Protein AF-A0A2X2BFF9-F1 (afdb_monomer_lite)

Sequence (138 aa):
MFGQFRKFYHIPTIANWNTDYTTLQFWMTLLIGGGVLAMVSGARRLGALSFIIGAIITFAARSGYVSFLSFNGPELSAEQSLFWGFQLAVLALGIVVVGFSALKAQTSKVTLATCAAAVVIAELSGRIAFYNLWHITM

Radius of gyration: 16.04 Å; chains: 1; bounding box: 32×36×50 Å

pLDDT: mean 81.95, std 15.49, range [38.19, 96.44]

InterPro domains:
  IPR007059 DMSO reductase anchor subunit (DmsC) [PTHR38095] (8-134)

Organism: Proteus mirabilis (NCBI:txid584)

Foldseek 3Di:
DLPVVQPDPPPVVDPLCNDVVVVLLVQLCCLQLVLLVCVLVPVLPSSLVSNLVSLVVCVVCVVVVLVVCCVVPVPLSVVLVVLLVQLNVLSVVLNVLSVVCSVDPDDDSVSSVVSSVSNVVSSVSVVCSSRVVVPPDD

Secondary structure (DSSP, 8-state):
---SGGGTT--TT-TTTSSHHHHHHHHHHHHHHHHHHHHHHT-HHHHHHHHHHHHHHHHHHHHHHHHHHHHH-HHHHHHTHHHHHHHHHHHHHH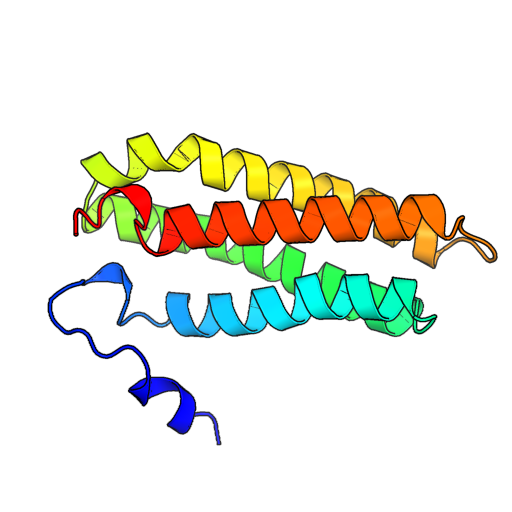HHHHHHHHHSS---HHHHHHHHHHHHHHHHHHHHHHHTTTS---

Structure (mmCIF, N/CA/C/O backbone):
data_AF-A0A2X2BFF9-F1
#
_entry.id   AF-A0A2X2BFF9-F1
#
loop_
_atom_site.group_PDB
_atom_site.id
_atom_site.type_symbol
_atom_site.label_atom_id
_atom_site.label_alt_id
_atom_site.label_comp_id
_atom_site.label_asym_id
_atom_site.label_entity_id
_atom_site.label_seq_id
_atom_site.pdbx_PDB_ins_code
_atom_site.Cartn_x
_atom_site.Cartn_y
_atom_site.Cartn_z
_atom_site.occupancy
_atom_site.B_iso_or_equiv
_atom_site.auth_seq_id
_atom_site.auth_comp_id
_atom_site.auth_asym_id
_atom_site.auth_atom_id
_atom_site.pdbx_PDB_model_num
ATOM 1 N N . MET A 1 1 ? 2.154 -24.087 -6.053 1.00 38.19 1 MET A N 1
ATOM 2 C CA . MET A 1 1 ? 1.070 -23.897 -7.044 1.00 38.19 1 MET A CA 1
ATOM 3 C C . MET A 1 1 ? 0.897 -22.400 -7.352 1.00 38.19 1 MET A C 1
ATOM 5 O O . MET A 1 1 ? -0.152 -21.838 -7.102 1.00 38.19 1 MET A O 1
ATOM 9 N N . PHE A 1 2 ? 1.938 -21.728 -7.867 1.00 42.34 2 PHE A N 1
ATOM 10 C CA . PHE A 1 2 ? 1.930 -20.275 -8.159 1.00 42.34 2 PHE A CA 1
ATOM 11 C C . PHE A 1 2 ? 2.033 -19.965 -9.668 1.00 42.34 2 PHE A C 1
ATOM 13 O O . PHE A 1 2 ? 2.198 -18.822 -10.073 1.00 42.34 2 PHE A O 1
ATOM 20 N N . GLY A 1 3 ? 1.949 -20.988 -10.526 1.00 39.91 3 GLY A N 1
ATOM 21 C CA . GLY A 1 3 ? 2.201 -20.860 -11.967 1.00 39.91 3 GLY A CA 1
ATOM 22 C C . GLY A 1 3 ? 1.015 -20.387 -12.816 1.00 39.91 3 GLY A C 1
ATOM 23 O O . GLY A 1 3 ? 1.223 -20.054 -13.977 1.00 39.91 3 GLY A O 1
ATOM 24 N N . GLN A 1 4 ? -0.214 -20.354 -12.285 1.00 40.19 4 GLN A N 1
ATOM 25 C CA . GLN A 1 4 ? -1.413 -20.083 -13.098 1.00 40.19 4 GLN A CA 1
ATOM 26 C C . GLN A 1 4 ? -1.804 -18.600 -13.208 1.00 40.19 4 GLN A C 1
ATOM 28 O O . GLN A 1 4 ? -2.421 -18.232 -14.203 1.00 40.19 4 GLN A O 1
ATOM 33 N N . PHE A 1 5 ? -1.372 -17.723 -12.294 1.00 43.59 5 PHE A N 1
ATOM 34 C CA . PHE A 1 5 ? -1.567 -16.270 -12.457 1.00 43.59 5 PHE A CA 1
ATOM 35 C C . PHE A 1 5 ? -0.691 -15.665 -13.567 1.00 43.59 5 PHE A C 1
ATOM 37 O O . PHE A 1 5 ? -0.965 -14.569 -14.045 1.00 43.59 5 PHE A O 1
ATOM 44 N N . ARG A 1 6 ? 0.324 -16.405 -14.036 1.00 45.94 6 ARG A N 1
ATOM 45 C CA . ARG A 1 6 ? 1.304 -15.954 -15.035 1.00 45.94 6 ARG A CA 1
ATOM 46 C C . ARG A 1 6 ? 0.712 -15.711 -16.435 1.00 45.94 6 ARG A C 1
ATOM 48 O O . ARG A 1 6 ? 1.395 -15.161 -17.283 1.00 45.94 6 ARG A O 1
ATOM 55 N N . LYS A 1 7 ? -0.528 -16.139 -16.706 1.00 47.06 7 LYS A N 1
ATOM 56 C CA . LYS A 1 7 ? -1.096 -16.167 -18.069 1.00 47.06 7 LYS A CA 1
ATOM 57 C C . LYS A 1 7 ? -2.081 -15.043 -18.410 1.00 47.06 7 LYS A C 1
ATOM 59 O O . LYS A 1 7 ? -2.418 -14.910 -19.578 1.00 47.06 7 LYS A O 1
ATOM 64 N N . PHE A 1 8 ? -2.540 -14.241 -17.446 1.00 47.09 8 PHE A N 1
ATOM 65 C CA . PHE A 1 8 ? -3.653 -13.307 -17.693 1.00 47.09 8 PHE A CA 1
ATOM 66 C C . PHE A 1 8 ? -3.258 -11.938 -18.280 1.00 47.09 8 PHE A C 1
ATOM 68 O O . PHE A 1 8 ? -4.126 -11.261 -18.817 1.00 47.09 8 PHE A O 1
ATOM 75 N N . TYR A 1 9 ? -1.975 -11.550 -18.266 1.00 47.25 9 TYR A N 1
ATOM 76 C CA . TYR A 1 9 ? -1.506 -10.264 -18.820 1.00 47.25 9 TYR A CA 1
ATOM 77 C C . TYR A 1 9 ? -0.285 -10.422 -19.742 1.00 47.25 9 TYR A C 1
ATOM 79 O O . TYR A 1 9 ? 0.701 -9.700 -19.640 1.00 47.25 9 TYR A O 1
ATOM 87 N N . HIS A 1 10 ? -0.350 -11.383 -20.666 1.00 47.56 10 HIS A N 1
ATOM 88 C CA . HIS A 1 10 ? 0.598 -11.505 -21.777 1.00 47.56 10 HIS A CA 1
ATOM 89 C C . HIS A 1 10 ? 0.134 -10.623 -22.948 1.00 47.56 10 HIS A C 1
ATOM 91 O O . HIS A 1 10 ? -0.309 -11.129 -23.976 1.00 47.56 10 HIS A O 1
ATOM 97 N N . ILE A 1 11 ? 0.223 -9.298 -22.803 1.00 53.09 11 ILE A N 1
ATOM 98 C CA . ILE A 1 11 ? 0.333 -8.439 -23.986 1.00 53.09 11 ILE A CA 1
ATOM 99 C C . ILE A 1 11 ? 1.841 -8.275 -24.233 1.00 53.09 11 ILE A C 1
ATOM 101 O O . ILE A 1 11 ? 2.476 -7.459 -23.566 1.00 53.09 11 ILE A O 1
ATOM 105 N N . PRO A 1 12 ? 2.457 -9.081 -25.122 1.00 48.59 12 PRO A N 1
ATOM 106 C CA . PRO A 1 12 ? 3.912 -9.118 -25.308 1.00 48.59 12 PRO A CA 1
ATOM 107 C C . PRO A 1 12 ? 4.516 -7.790 -25.785 1.00 48.59 12 PRO A C 1
ATOM 109 O O . PRO A 1 12 ? 5.733 -7.644 -25.779 1.00 48.59 12 PRO A O 1
ATOM 112 N N . THR A 1 13 ? 3.691 -6.821 -26.184 1.00 50.28 13 THR A N 1
ATOM 113 C CA . THR A 1 13 ? 4.131 -5.500 -26.6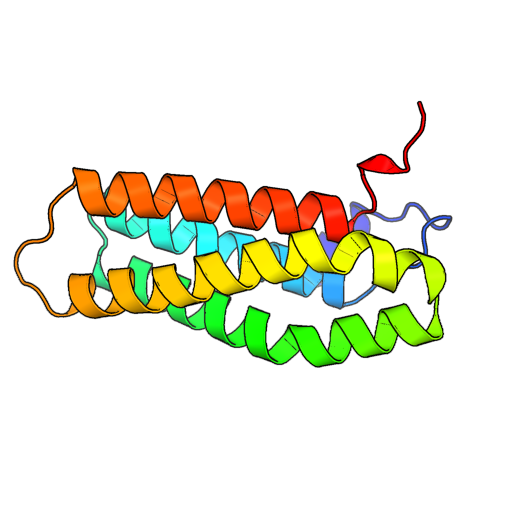37 1.00 50.28 13 THR A CA 1
ATOM 114 C C . THR A 1 13 ? 4.428 -4.512 -25.504 1.00 50.28 13 THR A C 1
ATOM 116 O O . THR A 1 13 ? 4.996 -3.463 -25.789 1.00 50.28 13 THR A O 1
ATOM 119 N N . ILE A 1 14 ? 4.109 -4.814 -24.234 1.00 57.28 14 ILE A N 1
ATOM 120 C CA . ILE A 1 14 ? 4.369 -3.899 -23.105 1.00 57.28 14 ILE A CA 1
ATOM 121 C C . ILE A 1 14 ? 5.355 -4.535 -22.117 1.00 57.28 14 ILE A C 1
ATOM 123 O O . ILE A 1 14 ? 4.980 -5.336 -21.259 1.00 57.28 14 ILE A O 1
ATOM 127 N N . ALA A 1 15 ? 6.629 -4.142 -22.215 1.00 58.62 15 ALA A N 1
ATOM 128 C CA . ALA A 1 15 ? 7.745 -4.709 -21.445 1.00 58.62 15 ALA A CA 1
ATOM 129 C C . ALA A 1 15 ? 7.533 -4.696 -19.916 1.00 58.62 15 ALA A C 1
ATOM 131 O O . ALA A 1 15 ? 7.981 -5.605 -19.221 1.00 58.62 15 ALA A O 1
ATOM 132 N N . ASN A 1 16 ? 6.791 -3.718 -19.390 1.00 58.72 16 ASN A N 1
ATOM 133 C CA . ASN A 1 16 ? 6.552 -3.581 -17.950 1.00 58.72 16 ASN A CA 1
ATOM 134 C C . ASN A 1 16 ? 5.577 -4.628 -17.384 1.00 58.72 16 ASN A C 1
ATOM 136 O O . ASN A 1 16 ? 5.600 -4.900 -16.185 1.00 58.72 16 ASN A O 1
ATOM 140 N N . TRP A 1 17 ? 4.713 -5.215 -18.219 1.00 63.16 17 TRP A N 1
ATOM 141 C CA . TRP A 1 17 ? 3.615 -6.064 -17.745 1.00 63.16 17 TRP A CA 1
ATOM 142 C C . TRP A 1 17 ? 4.052 -7.520 -17.532 1.00 63.16 17 TRP A C 1
ATOM 144 O O . TRP A 1 17 ? 3.498 -8.202 -16.667 1.00 63.16 17 TRP A O 1
ATOM 154 N N . ASN A 1 18 ? 5.088 -7.977 -18.242 1.00 66.88 18 ASN A N 1
ATOM 155 C CA . ASN A 1 18 ? 5.645 -9.327 -18.123 1.00 66.88 18 ASN A CA 1
ATOM 156 C C . ASN A 1 18 ? 6.876 -9.363 -17.200 1.00 66.88 18 ASN A C 1
ATOM 158 O O . ASN A 1 18 ? 7.985 -9.689 -17.622 1.00 66.88 18 ASN A O 1
ATOM 162 N N . THR A 1 19 ? 6.683 -8.986 -15.937 1.00 74.38 19 THR A N 1
ATOM 163 C CA . THR A 1 19 ? 7.745 -8.978 -14.923 1.00 74.38 19 THR A CA 1
ATOM 164 C C . THR A 1 19 ? 7.259 -9.596 -13.614 1.00 74.38 19 THR A C 1
ATOM 166 O O . THR A 1 19 ? 6.062 -9.598 -13.307 1.00 74.38 19 THR A O 1
ATOM 169 N N . ASP A 1 20 ? 8.191 -10.081 -12.791 1.00 80.06 20 ASP A N 1
ATOM 170 C CA . ASP A 1 20 ? 7.872 -10.561 -11.440 1.00 80.06 20 ASP A CA 1
ATOM 171 C C . ASP A 1 20 ? 7.272 -9.449 -10.558 1.00 80.06 20 ASP A C 1
ATOM 173 O O . ASP A 1 20 ? 6.490 -9.731 -9.643 1.00 80.06 20 ASP A O 1
ATOM 177 N N . TYR A 1 21 ? 7.545 -8.178 -10.884 1.00 82.00 21 TYR A N 1
ATOM 178 C CA . TYR A 1 21 ? 6.937 -7.021 -10.229 1.00 82.00 21 TYR A CA 1
ATOM 179 C C . TYR A 1 21 ? 5.418 -6.990 -10.389 1.00 82.00 21 TYR A C 1
ATOM 181 O O . TYR A 1 21 ? 4.736 -6.628 -9.434 1.00 82.00 21 TYR A O 1
ATOM 189 N N . THR A 1 22 ? 4.870 -7.425 -11.529 1.00 81.69 22 THR A N 1
ATOM 190 C CA . THR A 1 22 ? 3.416 -7.506 -11.742 1.00 81.69 22 THR A CA 1
ATOM 191 C C . THR A 1 22 ? 2.773 -8.453 -10.734 1.00 81.69 22 THR A C 1
ATOM 193 O O . THR A 1 22 ? 1.820 -8.096 -10.041 1.00 81.69 22 THR A O 1
ATOM 196 N N . THR A 1 23 ? 3.336 -9.657 -10.595 1.00 83.19 23 THR A N 1
ATOM 197 C CA . THR A 1 23 ? 2.832 -10.665 -9.652 1.00 83.19 23 THR A CA 1
ATOM 198 C C . THR A 1 23 ? 2.943 -10.165 -8.217 1.00 83.19 23 THR A C 1
ATOM 200 O O . THR A 1 23 ? 1.982 -10.258 -7.452 1.00 83.19 23 THR A O 1
ATOM 203 N N . LEU A 1 24 ? 4.096 -9.594 -7.858 1.00 87.88 24 LEU A N 1
ATOM 204 C CA . LEU A 1 24 ? 4.315 -9.012 -6.539 1.00 87.88 24 LEU A CA 1
ATOM 205 C C . LEU A 1 24 ? 3.269 -7.937 -6.233 1.00 87.88 24 LEU A C 1
ATOM 207 O O . LEU A 1 24 ? 2.659 -7.946 -5.168 1.00 87.88 24 LEU A O 1
ATOM 211 N N . GLN A 1 25 ? 3.014 -7.047 -7.186 1.00 86.38 25 GLN A N 1
ATOM 212 C CA . GLN A 1 25 ? 2.056 -5.964 -7.040 1.00 86.38 25 GLN A CA 1
ATOM 213 C C . GLN A 1 25 ? 0.619 -6.453 -6.826 1.00 86.38 25 GLN A C 1
ATOM 215 O O . GLN A 1 25 ? -0.064 -5.929 -5.945 1.00 86.38 25 GLN A O 1
ATOM 220 N N . PHE A 1 26 ? 0.170 -7.491 -7.536 1.00 88.81 26 PHE A N 1
ATOM 221 C CA . PHE A 1 26 ? -1.139 -8.099 -7.275 1.00 88.81 26 PHE A CA 1
ATOM 222 C C . PHE A 1 26 ? -1.271 -8.595 -5.832 1.00 88.81 26 PHE A C 1
ATOM 224 O O . PHE A 1 26 ? -2.247 -8.268 -5.150 1.00 88.81 26 PHE A O 1
ATOM 231 N N . TRP A 1 27 ? -0.272 -9.334 -5.343 1.00 92.12 27 TRP A N 1
ATOM 232 C CA . TRP A 1 27 ? -0.267 -9.815 -3.962 1.00 92.12 27 TRP A CA 1
ATOM 233 C C . TRP A 1 27 ? -0.238 -8.668 -2.957 1.00 92.12 27 TRP A C 1
ATOM 235 O O . TRP A 1 27 ? -0.959 -8.712 -1.962 1.00 92.12 27 TRP A O 1
ATOM 245 N N . MET A 1 28 ? 0.549 -7.624 -3.216 1.00 94.06 28 MET A N 1
ATOM 246 C CA . MET A 1 28 ? 0.626 -6.483 -2.308 1.00 94.06 28 MET A CA 1
ATOM 247 C C . MET A 1 28 ? -0.692 -5.715 -2.240 1.00 94.06 28 MET A C 1
ATOM 249 O O . MET A 1 28 ? -1.125 -5.398 -1.138 1.00 94.06 28 MET A O 1
ATOM 253 N N . THR A 1 29 ? -1.394 -5.509 -3.358 1.00 92.62 29 THR A N 1
ATOM 254 C CA . THR A 1 29 ? -2.732 -4.887 -3.336 1.00 92.62 29 THR A CA 1
ATOM 255 C C . THR A 1 29 ? -3.733 -5.724 -2.559 1.00 92.62 29 THR A C 1
ATOM 257 O O . THR A 1 29 ? -4.537 -5.172 -1.809 1.00 92.62 29 THR A O 1
ATOM 260 N N . LEU A 1 30 ? -3.675 -7.052 -2.689 1.00 93.81 30 LEU A N 1
ATOM 261 C CA . LEU A 1 30 ? -4.522 -7.944 -1.904 1.00 93.81 30 LEU A CA 1
ATOM 262 C C . LEU A 1 30 ? -4.242 -7.787 -0.401 1.00 93.81 30 LEU A C 1
ATOM 264 O O . LEU A 1 30 ? -5.175 -7.626 0.383 1.00 93.81 30 LEU A O 1
ATOM 268 N N . LEU A 1 31 ? -2.968 -7.798 0.001 1.00 95.69 31 LEU A N 1
ATOM 269 C CA . LEU A 1 31 ? -2.572 -7.684 1.406 1.00 95.69 31 LEU A CA 1
ATOM 270 C C . LEU A 1 31 ? -2.881 -6.305 1.997 1.00 95.69 31 LEU A C 1
ATOM 272 O O . LEU A 1 31 ? -3.378 -6.222 3.120 1.00 95.69 31 LEU A O 1
ATOM 276 N N . ILE A 1 32 ? -2.614 -5.241 1.239 1.00 96.31 32 ILE A N 1
ATOM 277 C CA . ILE A 1 32 ? -2.848 -3.848 1.622 1.00 96.31 32 ILE A CA 1
ATOM 278 C C . ILE A 1 32 ? -4.354 -3.574 1.648 1.00 96.31 32 ILE A C 1
ATOM 280 O O . ILE A 1 32 ? -4.918 -3.340 2.714 1.00 96.31 32 ILE A O 1
ATOM 284 N N . GLY A 1 33 ? -5.031 -3.651 0.500 1.00 93.38 33 GLY A N 1
ATOM 285 C CA . GLY A 1 33 ? -6.455 -3.335 0.383 1.00 93.38 33 GLY A CA 1
ATOM 286 C C . GLY A 1 33 ? -7.328 -4.286 1.200 1.00 93.38 33 GLY A C 1
ATOM 287 O O . GLY A 1 33 ? -8.156 -3.841 1.995 1.00 93.38 33 GLY A O 1
ATOM 288 N N . GLY A 1 34 ? -7.091 -5.594 1.079 1.00 93.44 34 GLY A N 1
ATOM 289 C CA . GLY A 1 34 ? -7.783 -6.605 1.878 1.00 93.44 34 GLY A CA 1
ATOM 290 C C . GLY A 1 34 ? -7.501 -6.459 3.372 1.00 93.44 34 GLY A C 1
ATOM 291 O O . GLY A 1 34 ? -8.418 -6.598 4.180 1.00 93.44 34 GLY A O 1
ATOM 292 N N . GLY A 1 35 ? -6.272 -6.092 3.746 1.00 94.38 35 GLY A N 1
ATOM 293 C CA . GLY A 1 35 ? -5.892 -5.816 5.129 1.00 94.38 35 GLY A CA 1
ATOM 294 C C . GLY A 1 35 ? -6.700 -4.673 5.738 1.00 94.38 35 GLY A C 1
ATOM 295 O O . GLY A 1 35 ? -7.310 -4.852 6.795 1.00 94.38 35 GLY A O 1
ATOM 296 N N . VAL A 1 36 ? -6.786 -3.520 5.062 1.00 93.50 36 VAL A N 1
ATOM 297 C CA . VAL A 1 36 ? -7.550 -2.384 5.605 1.00 93.50 36 VAL A CA 1
ATOM 298 C C . VAL A 1 36 ? -9.052 -2.674 5.643 1.00 93.50 36 VAL A C 1
ATOM 300 O O . VAL A 1 36 ? -9.706 -2.371 6.644 1.00 93.50 36 VAL A O 1
ATOM 303 N N . LEU A 1 37 ? -9.599 -3.333 4.617 1.00 93.62 37 LEU A N 1
ATOM 304 C CA . LEU A 1 37 ? -11.005 -3.751 4.598 1.00 93.62 37 LEU A CA 1
ATOM 305 C C . LEU A 1 37 ? -11.330 -4.743 5.725 1.00 93.62 37 LEU A C 1
ATOM 307 O O . LEU A 1 37 ? -12.363 -4.606 6.381 1.00 93.62 37 LEU A O 1
ATOM 311 N N . ALA A 1 38 ? -10.429 -5.686 6.011 1.00 93.81 38 ALA A N 1
ATOM 312 C CA . ALA A 1 38 ? -10.570 -6.619 7.125 1.00 93.81 38 ALA A CA 1
ATOM 313 C C . ALA A 1 38 ? -10.613 -5.901 8.486 1.00 93.81 38 ALA A C 1
ATOM 315 O O . ALA A 1 38 ? -11.336 -6.317 9.391 1.00 93.81 38 ALA A O 1
ATOM 316 N N . MET A 1 39 ? -9.893 -4.788 8.656 1.00 91.81 39 MET A N 1
ATOM 317 C CA . MET A 1 39 ? -10.000 -4.009 9.894 1.00 91.81 39 MET A CA 1
ATOM 318 C C . MET A 1 39 ? -11.334 -3.277 10.017 1.00 91.81 39 MET A C 1
ATOM 320 O O . MET A 1 39 ? -11.880 -3.203 11.120 1.00 91.81 39 MET A O 1
ATOM 324 N N . VAL A 1 40 ? -11.856 -2.741 8.907 1.00 91.06 40 VAL A N 1
ATOM 325 C CA . VAL A 1 40 ? -13.165 -2.069 8.872 1.00 91.06 40 VAL A CA 1
ATOM 326 C C . VAL A 1 40 ? -14.288 -3.059 9.190 1.00 91.06 40 VAL A C 1
ATOM 328 O O . VAL A 1 40 ? -15.202 -2.716 9.941 1.00 91.06 40 VAL A O 1
ATOM 331 N N . SER A 1 41 ? -14.193 -4.299 8.699 1.00 89.69 41 SER A N 1
ATOM 332 C CA . SER A 1 41 ? -15.163 -5.366 8.985 1.00 89.69 41 SER A CA 1
ATOM 333 C C . SER A 1 41 ? -15.046 -5.963 10.394 1.00 89.69 41 SER A C 1
ATOM 335 O O . SER A 1 41 ? -15.954 -6.659 10.839 1.00 89.69 41 SER A O 1
ATOM 337 N N . GLY A 1 42 ? -13.974 -5.653 11.132 1.00 85.88 42 GLY A N 1
ATOM 338 C CA . GLY A 1 42 ? -13.806 -6.011 12.545 1.00 85.88 42 GLY A CA 1
ATOM 339 C C . GLY A 1 42 ? -12.654 -6.975 12.839 1.00 85.88 42 GLY A C 1
ATOM 340 O O . GLY A 1 42 ? -12.255 -7.095 13.998 1.00 85.88 42 GLY A O 1
ATOM 341 N N . ALA A 1 43 ? -12.036 -7.585 11.825 1.00 89.69 43 ALA A N 1
ATOM 342 C CA . ALA A 1 43 ? -10.844 -8.427 11.959 1.00 89.69 43 ALA A CA 1
ATOM 343 C C . ALA A 1 43 ? -9.562 -7.582 12.134 1.00 89.69 43 ALA A C 1
ATOM 345 O O . ALA A 1 43 ? -8.601 -7.691 11.374 1.00 89.69 43 ALA A O 1
ATOM 346 N N . ARG A 1 44 ? -9.540 -6.721 13.161 1.00 86.12 44 ARG A N 1
ATOM 347 C CA . ARG A 1 44 ? -8.537 -5.654 13.341 1.00 86.12 44 ARG A CA 1
ATOM 348 C C . ARG A 1 44 ? -7.087 -6.143 13.342 1.00 86.12 44 ARG A C 1
ATOM 350 O O . ARG A 1 44 ? -6.272 -5.583 12.625 1.00 86.12 44 ARG A O 1
ATOM 357 N N . ARG A 1 45 ? -6.748 -7.174 14.126 1.00 88.62 45 ARG A N 1
ATOM 358 C CA . ARG A 1 45 ? -5.347 -7.627 14.271 1.00 88.62 45 ARG A CA 1
ATOM 359 C C . ARG A 1 45 ? -4.809 -8.294 13.005 1.00 88.62 45 ARG A C 1
ATOM 361 O O . ARG A 1 45 ? -3.707 -7.977 12.576 1.00 88.62 45 ARG A O 1
ATOM 368 N N . LEU A 1 46 ? -5.595 -9.185 12.400 1.00 92.31 46 LEU A N 1
ATOM 369 C CA . LEU A 1 46 ? -5.213 -9.862 11.156 1.00 92.31 46 LEU A CA 1
ATOM 370 C C . LEU A 1 46 ? -5.158 -8.877 9.984 1.00 92.31 46 LEU A C 1
ATOM 372 O O . LEU A 1 46 ? -4.204 -8.907 9.212 1.00 92.31 46 LEU A O 1
ATOM 376 N N . GLY A 1 47 ? -6.131 -7.963 9.898 1.00 93.62 47 GLY A N 1
ATOM 377 C CA . GLY A 1 47 ? -6.137 -6.898 8.898 1.00 93.62 47 GLY A CA 1
ATOM 378 C C . GLY A 1 47 ? -4.932 -5.967 9.027 1.00 93.62 47 GLY A C 1
ATOM 379 O O . GLY A 1 47 ? -4.268 -5.690 8.032 1.00 93.62 47 GLY A O 1
ATOM 380 N N . ALA A 1 48 ? -4.585 -5.563 10.255 1.00 94.06 48 ALA A N 1
ATOM 381 C CA . ALA A 1 48 ? -3.409 -4.738 10.521 1.00 94.06 48 ALA A CA 1
ATOM 382 C C . ALA A 1 48 ? -2.104 -5.444 10.133 1.00 94.06 48 ALA A C 1
ATOM 384 O O . ALA A 1 48 ? -1.271 -4.846 9.460 1.00 94.06 48 ALA A O 1
ATOM 385 N N . LEU A 1 49 ? -1.937 -6.720 10.504 1.00 95.88 49 LEU A N 1
ATOM 386 C CA . LEU A 1 49 ? -0.766 -7.511 10.113 1.00 95.88 49 LEU A CA 1
ATOM 387 C C . LEU A 1 49 ? -0.651 -7.636 8.591 1.00 95.88 49 LEU A C 1
ATOM 389 O O . LEU A 1 49 ? 0.410 -7.358 8.039 1.00 95.88 49 LEU A O 1
ATOM 393 N N . SER A 1 50 ? -1.747 -7.996 7.915 1.00 96.25 50 SER A N 1
ATOM 394 C CA . SER A 1 50 ? -1.802 -8.095 6.451 1.00 96.25 50 SER A CA 1
ATOM 395 C C . SER A 1 50 ? -1.392 -6.781 5.788 1.00 96.25 50 SER A C 1
ATOM 397 O O . SER A 1 50 ? -0.515 -6.766 4.924 1.00 96.25 50 SER A O 1
ATOM 399 N N . PHE A 1 51 ? -1.979 -5.668 6.237 1.00 96.44 51 PHE A N 1
ATOM 400 C CA . PHE A 1 51 ? -1.683 -4.345 5.704 1.00 96.44 51 PHE A CA 1
ATOM 401 C C . PHE A 1 51 ? -0.219 -3.946 5.927 1.00 96.44 51 PHE A C 1
ATOM 403 O O . PHE A 1 51 ? 0.446 -3.526 4.984 1.00 96.44 51 PHE A O 1
ATOM 410 N N . ILE A 1 52 ? 0.301 -4.105 7.149 1.00 95.81 52 ILE A N 1
ATOM 411 C CA . ILE A 1 52 ? 1.677 -3.721 7.495 1.00 95.81 52 ILE A CA 1
ATOM 412 C C . ILE A 1 52 ? 2.685 -4.534 6.678 1.00 95.81 52 ILE A C 1
ATOM 414 O O . ILE A 1 52 ? 3.611 -3.955 6.114 1.00 95.81 52 ILE A O 1
ATOM 418 N N . ILE A 1 53 ? 2.494 -5.852 6.564 1.00 96.31 53 ILE A N 1
ATOM 419 C CA . ILE A 1 53 ? 3.373 -6.717 5.765 1.00 96.31 53 ILE A CA 1
ATOM 420 C C . ILE A 1 53 ? 3.351 -6.282 4.297 1.00 96.31 53 ILE A C 1
ATOM 422 O O . ILE A 1 53 ? 4.410 -6.071 3.705 1.00 96.31 53 ILE A O 1
ATOM 426 N N . GLY A 1 54 ? 2.159 -6.095 3.723 1.00 95.75 54 GLY A N 1
ATOM 427 C CA . GLY A 1 54 ? 2.017 -5.659 2.335 1.00 95.75 54 GLY A CA 1
ATOM 428 C C . GLY A 1 54 ? 2.664 -4.294 2.075 1.00 95.75 54 GLY A C 1
ATOM 429 O O . GLY A 1 54 ? 3.364 -4.111 1.076 1.00 95.75 54 GLY A O 1
ATOM 430 N N . ALA A 1 55 ? 2.498 -3.349 3.002 1.00 95.38 55 ALA A N 1
ATOM 431 C CA . ALA A 1 55 ? 3.098 -2.026 2.905 1.00 95.38 55 ALA A CA 1
ATOM 432 C C . ALA A 1 55 ? 4.632 -2.094 2.983 1.00 95.38 55 ALA A C 1
ATOM 434 O O . ALA A 1 55 ? 5.300 -1.545 2.110 1.00 95.38 55 ALA A O 1
ATOM 435 N N . ILE A 1 56 ? 5.204 -2.820 3.954 1.00 95.31 56 ILE A N 1
ATOM 436 C CA . ILE A 1 56 ? 6.664 -2.978 4.101 1.00 95.31 56 ILE A CA 1
ATOM 437 C C . ILE A 1 56 ? 7.283 -3.593 2.844 1.00 95.31 56 ILE A C 1
ATOM 439 O O . ILE A 1 56 ? 8.276 -3.075 2.334 1.00 95.31 56 ILE A O 1
ATOM 443 N N . ILE A 1 57 ? 6.688 -4.663 2.312 1.00 94.88 57 ILE A N 1
ATOM 444 C CA . ILE A 1 57 ? 7.181 -5.299 1.084 1.00 94.88 57 ILE A CA 1
ATOM 445 C C . ILE A 1 57 ? 7.081 -4.324 -0.098 1.00 94.88 57 ILE A C 1
ATOM 447 O O . ILE A 1 57 ? 8.010 -4.241 -0.898 1.00 94.88 57 ILE A O 1
ATOM 451 N N 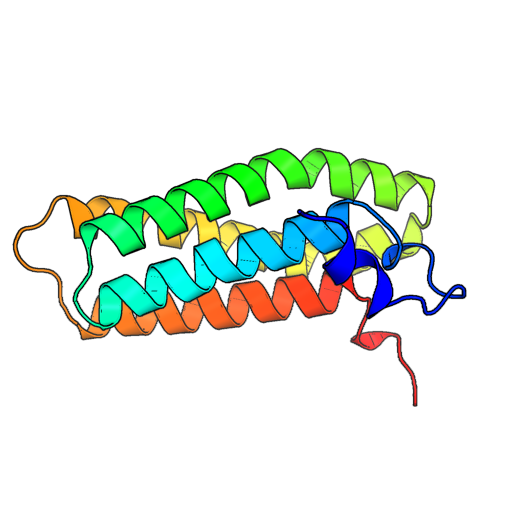. THR A 1 58 ? 6.007 -3.533 -0.188 1.00 92.94 58 THR A N 1
ATOM 452 C CA . THR A 1 58 ? 5.854 -2.501 -1.229 1.00 92.94 58 THR A CA 1
ATOM 453 C C . THR A 1 58 ? 6.933 -1.420 -1.138 1.00 92.94 58 THR A C 1
ATOM 455 O O . THR A 1 58 ? 7.457 -0.998 -2.169 1.00 92.94 58 THR A O 1
ATOM 458 N N . PHE A 1 59 ? 7.306 -0.991 0.072 1.00 92.31 59 PHE A N 1
ATOM 459 C CA . PHE A 1 59 ? 8.432 -0.076 0.283 1.00 92.31 59 PHE A CA 1
ATOM 460 C C . PHE A 1 59 ? 9.759 -0.710 -0.141 1.00 92.31 59 PHE A C 1
ATOM 462 O O . PHE A 1 59 ? 10.505 -0.106 -0.911 1.00 92.31 59 PHE A O 1
ATOM 469 N N . ALA A 1 60 ? 10.030 -1.937 0.309 1.00 92.31 60 ALA A N 1
ATOM 470 C CA . ALA A 1 60 ? 11.275 -2.642 0.017 1.00 92.31 60 ALA A CA 1
ATOM 471 C C . ALA A 1 60 ? 11.450 -2.925 -1.484 1.00 92.31 60 ALA A C 1
ATOM 473 O O . ALA A 1 60 ? 12.542 -2.780 -2.027 1.00 92.31 60 ALA A O 1
ATOM 474 N N . ALA A 1 61 ? 10.367 -3.283 -2.176 1.00 89.69 61 ALA A N 1
ATOM 475 C CA . ALA A 1 61 ? 10.390 -3.582 -3.603 1.00 89.69 61 ALA A CA 1
ATOM 476 C C . ALA A 1 61 ? 10.486 -2.330 -4.491 1.00 89.69 61 ALA A C 1
ATOM 478 O O . ALA A 1 61 ? 10.836 -2.438 -5.670 1.00 89.69 61 ALA A O 1
ATOM 479 N N . ARG A 1 62 ? 10.180 -1.140 -3.953 1.00 88.12 62 ARG A N 1
ATOM 480 C CA . ARG A 1 62 ? 10.104 0.095 -4.740 1.00 88.12 62 ARG A CA 1
ATOM 481 C C . ARG A 1 62 ? 11.439 0.476 -5.369 1.00 88.12 62 ARG A C 1
ATOM 483 O O . ARG A 1 62 ? 11.459 0.830 -6.543 1.00 88.12 62 ARG A O 1
ATOM 490 N N . SER A 1 63 ? 12.533 0.404 -4.614 1.00 84.62 63 SER A N 1
ATOM 491 C CA . SER A 1 63 ? 13.869 0.772 -5.104 1.00 84.62 63 SER A CA 1
ATOM 492 C C . SER A 1 63 ? 14.317 -0.120 -6.267 1.00 84.62 63 SER A C 1
ATOM 494 O O . SER A 1 63 ? 14.858 0.377 -7.257 1.00 84.62 63 SER A O 1
ATOM 496 N N . GLY A 1 64 ? 14.013 -1.420 -6.18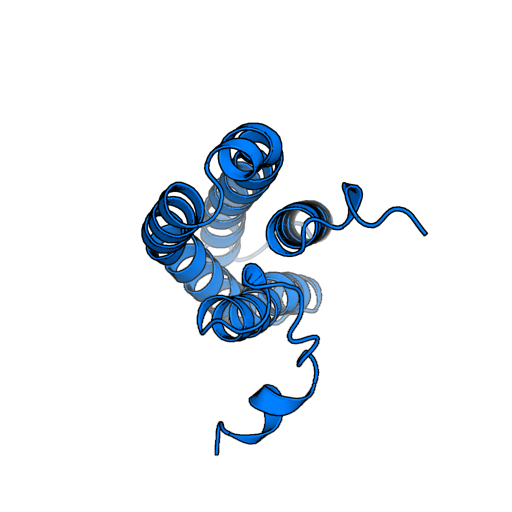9 1.00 84.69 64 GLY A N 1
ATOM 497 C CA . GLY A 1 64 ? 14.253 -2.374 -7.270 1.00 84.69 64 GLY A CA 1
ATOM 498 C C . GLY A 1 64 ? 13.434 -2.047 -8.519 1.00 84.69 64 GLY A C 1
ATOM 499 O O . GLY A 1 64 ? 13.978 -2.020 -9.619 1.00 84.69 64 GLY A O 1
ATOM 500 N N . TYR A 1 65 ? 12.150 -1.722 -8.349 1.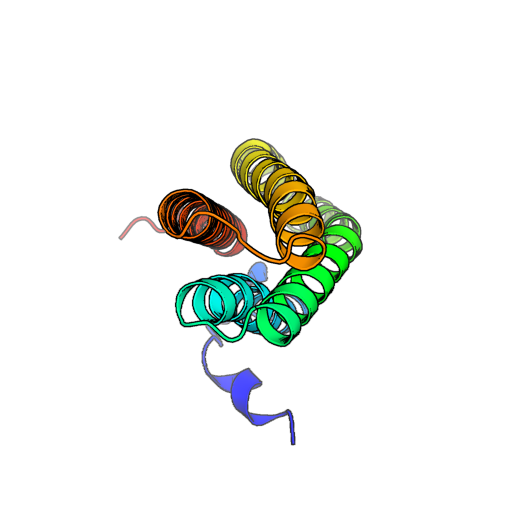00 82.88 65 TYR A N 1
ATOM 501 C CA . TYR A 1 65 ? 11.275 -1.366 -9.467 1.00 82.88 65 TYR A CA 1
ATOM 502 C C . TYR A 1 65 ? 11.691 -0.063 -10.169 1.00 82.88 65 TYR A C 1
ATOM 504 O O . TYR A 1 65 ? 11.731 -0.013 -11.395 1.00 82.88 65 TYR A O 1
ATOM 512 N N . VAL A 1 66 ? 12.049 0.979 -9.410 1.00 82.69 66 VAL A N 1
ATOM 513 C CA . VAL A 1 66 ? 12.538 2.243 -9.989 1.00 82.69 66 VAL A CA 1
ATOM 514 C C . VAL A 1 66 ? 13.841 2.014 -10.753 1.00 82.69 66 VAL A C 1
ATOM 516 O O . VAL A 1 66 ? 13.979 2.498 -11.870 1.00 82.69 66 VAL A O 1
ATOM 519 N N . SER A 1 67 ? 14.763 1.217 -10.204 1.00 83.44 67 SER A N 1
ATOM 520 C CA . SER A 1 67 ? 15.995 0.842 -10.912 1.00 83.44 67 SER A CA 1
ATOM 521 C C . SER A 1 67 ? 15.684 0.141 -12.236 1.00 83.44 67 SER A C 1
ATOM 523 O O . SER A 1 67 ? 16.225 0.522 -13.269 1.00 83.44 67 SER A O 1
ATOM 525 N N . PHE A 1 68 ? 14.766 -0.832 -12.230 1.00 82.19 68 PHE A N 1
ATOM 526 C CA . PHE A 1 68 ? 14.322 -1.525 -13.441 1.00 82.19 68 PHE A CA 1
ATOM 527 C C . PHE A 1 68 ? 13.758 -0.559 -14.495 1.00 82.19 68 PHE A C 1
ATOM 529 O O . PHE A 1 68 ? 14.132 -0.649 -15.665 1.00 82.19 68 PHE A O 1
ATOM 536 N N . LEU A 1 69 ? 12.908 0.392 -14.100 1.00 77.94 69 LEU A N 1
ATOM 537 C CA . LEU A 1 69 ? 12.340 1.371 -15.029 1.00 77.94 69 LEU A CA 1
ATOM 538 C C . LEU A 1 69 ? 13.379 2.341 -15.590 1.00 77.94 69 LEU A C 1
ATOM 540 O O . LEU A 1 69 ? 13.349 2.618 -16.785 1.00 77.94 69 LEU A O 1
ATOM 544 N N . SER A 1 70 ? 14.331 2.802 -14.779 1.00 75.00 70 SER A N 1
ATOM 545 C CA . SER A 1 70 ? 15.412 3.675 -15.251 1.00 75.00 70 SER A CA 1
ATOM 546 C C . SER A 1 70 ? 16.254 3.032 -16.358 1.00 75.00 70 SER A C 1
ATOM 548 O O . SER A 1 70 ? 16.733 3.738 -17.240 1.00 75.00 70 SER A O 1
ATOM 550 N N . PHE A 1 71 ? 16.406 1.701 -16.350 1.00 74.94 71 PHE A N 1
ATOM 551 C CA . PHE A 1 71 ? 17.112 0.970 -17.410 1.00 74.94 71 PHE A CA 1
ATOM 552 C C . PHE A 1 71 ? 16.267 0.725 -18.667 1.00 74.94 71 PHE A C 1
ATOM 554 O O . PHE A 1 71 ? 16.821 0.677 -19.761 1.00 74.94 71 PHE A O 1
ATOM 561 N N . ASN A 1 72 ? 14.949 0.548 -18.528 1.00 70.81 72 ASN A N 1
ATOM 562 C CA . ASN A 1 72 ? 14.071 0.126 -19.628 1.00 70.81 72 ASN A CA 1
ATOM 563 C C . ASN A 1 72 ? 13.245 1.273 -20.245 1.00 70.81 72 ASN A C 1
ATOM 565 O O . ASN A 1 72 ? 12.682 1.102 -21.321 1.00 70.81 72 ASN A O 1
ATOM 569 N N . GLY A 1 73 ? 13.158 2.431 -19.584 1.00 70.50 73 GLY A N 1
ATOM 570 C CA . GLY A 1 73 ? 12.337 3.568 -20.009 1.00 70.50 73 GLY A CA 1
ATOM 571 C C . GLY A 1 73 ? 12.524 4.797 -19.107 1.00 70.50 73 GLY A C 1
ATOM 572 O O . GLY A 1 73 ? 11.617 5.124 -18.337 1.00 70.50 73 GLY A O 1
ATOM 573 N N . PRO A 1 74 ? 13.680 5.485 -19.178 1.00 67.31 74 PRO A N 1
ATOM 574 C CA . PRO A 1 74 ? 14.030 6.579 -18.267 1.00 67.31 74 PRO A CA 1
ATOM 575 C C . PRO A 1 74 ? 13.081 7.784 -18.351 1.00 67.31 74 PRO A C 1
ATOM 577 O O . PRO A 1 74 ? 12.811 8.409 -17.326 1.00 67.31 74 PRO A O 1
ATOM 580 N N . GLU A 1 75 ? 12.527 8.079 -19.531 1.00 68.88 75 GLU A N 1
ATOM 581 C CA . GLU A 1 75 ? 11.562 9.175 -19.713 1.00 68.88 75 GLU A CA 1
ATOM 582 C C . GLU A 1 75 ? 10.243 8.904 -18.976 1.00 68.88 75 GLU A C 1
ATOM 584 O O . GLU A 1 75 ? 9.733 9.783 -18.283 1.00 68.88 75 GLU A O 1
ATOM 589 N N . LEU A 1 76 ? 9.750 7.658 -19.008 1.00 67.06 76 LEU A N 1
ATOM 590 C CA . LEU A 1 76 ? 8.539 7.285 -18.275 1.00 67.06 76 LEU A CA 1
ATOM 591 C C . LEU A 1 76 ? 8.748 7.417 -16.768 1.00 67.06 76 LEU A C 1
ATOM 593 O O . LEU A 1 76 ? 7.886 7.959 -16.086 1.00 67.06 76 LEU A O 1
ATOM 597 N N . SER A 1 77 ? 9.899 6.986 -16.239 1.00 69.19 77 SER A N 1
ATOM 598 C CA . SER A 1 77 ? 10.173 7.008 -14.795 1.00 69.19 77 SER A CA 1
ATOM 599 C C . SER A 1 77 ? 10.034 8.400 -14.162 1.00 69.19 77 SER A C 1
ATOM 601 O O . SER A 1 77 ? 9.647 8.499 -12.994 1.00 69.19 77 SER A O 1
ATOM 603 N N . ALA A 1 78 ? 10.359 9.470 -14.893 1.00 70.75 78 ALA A N 1
ATOM 604 C CA . ALA A 1 78 ? 10.273 10.833 -14.377 1.00 70.75 78 ALA A CA 1
ATOM 605 C C . ALA A 1 78 ? 8.812 11.290 -14.208 1.00 70.75 78 ALA A C 1
ATOM 607 O O . ALA A 1 78 ? 8.453 11.841 -13.163 1.00 70.75 78 ALA A O 1
ATOM 608 N N . GLU A 1 79 ? 7.953 10.988 -15.184 1.00 75.38 79 GLU A N 1
ATOM 609 C CA . GLU A 1 79 ? 6.548 11.414 -15.201 1.00 75.38 79 GLU A CA 1
ATOM 610 C C . GLU A 1 79 ? 5.688 10.711 -14.138 1.00 75.38 79 GLU A C 1
ATOM 612 O O . GLU A 1 79 ? 4.714 11.273 -13.638 1.00 75.38 79 GLU A O 1
ATOM 617 N N . GLN A 1 80 ? 6.061 9.494 -13.729 1.00 77.25 80 GLN A N 1
ATOM 618 C CA . GLN A 1 80 ? 5.271 8.699 -12.773 1.00 77.25 80 GLN A CA 1
ATOM 619 C C . GLN A 1 80 ? 5.638 8.934 -11.306 1.00 77.25 80 GLN A C 1
ATOM 621 O O . GLN A 1 80 ? 4.960 8.430 -10.402 1.00 77.25 80 GLN A O 1
ATOM 626 N N . SER A 1 81 ? 6.720 9.673 -11.061 1.00 81.19 81 SER A N 1
ATOM 627 C CA . SER A 1 81 ? 7.312 9.873 -9.735 1.00 81.19 81 SER A CA 1
ATOM 628 C C . SER A 1 81 ? 6.305 10.401 -8.705 1.00 81.19 81 SER A C 1
ATOM 630 O O . SER A 1 81 ? 6.286 9.935 -7.563 1.00 81.19 81 SER A O 1
ATOM 632 N N . LEU A 1 82 ? 5.402 11.295 -9.123 1.00 85.62 82 LEU A N 1
ATOM 633 C CA . LEU A 1 82 ? 4.343 11.853 -8.278 1.00 85.62 82 LEU A CA 1
ATOM 634 C C . LEU A 1 82 ? 3.324 10.802 -7.824 1.00 85.62 82 LEU A C 1
ATOM 636 O O . LEU A 1 82 ? 2.969 10.766 -6.645 1.00 85.62 82 LEU A O 1
ATOM 640 N N . PHE A 1 83 ? 2.881 9.914 -8.717 1.00 86.56 83 PHE A N 1
ATOM 641 C CA . PHE A 1 83 ? 1.917 8.864 -8.373 1.00 86.56 83 PHE A CA 1
ATOM 642 C C . PHE A 1 83 ? 2.499 7.865 -7.371 1.00 86.56 83 PHE A C 1
ATOM 644 O O . PHE A 1 83 ? 1.818 7.457 -6.426 1.00 86.56 83 PHE A O 1
ATOM 651 N N . TRP A 1 84 ? 3.773 7.497 -7.531 1.00 85.38 84 TRP A N 1
ATOM 652 C CA . TRP A 1 84 ? 4.452 6.633 -6.566 1.00 85.38 84 TRP A CA 1
ATOM 653 C C . TRP A 1 84 ? 4.713 7.339 -5.242 1.00 85.38 84 TRP A C 1
ATOM 655 O O . TRP A 1 84 ? 4.492 6.737 -4.193 1.00 85.38 84 TRP A O 1
ATOM 665 N N . GLY A 1 85 ? 5.144 8.602 -5.277 1.00 89.12 85 GLY A N 1
ATOM 666 C CA . GLY A 1 85 ? 5.336 9.415 -4.078 1.00 89.12 85 GLY A CA 1
ATOM 667 C C . GLY A 1 85 ? 4.050 9.520 -3.263 1.00 89.12 85 GLY A C 1
ATOM 668 O O . GLY A 1 85 ? 4.061 9.265 -2.060 1.00 89.12 85 GLY A O 1
ATOM 669 N N . PHE A 1 86 ? 2.924 9.782 -3.932 1.00 92.06 86 PHE A N 1
ATOM 670 C CA . PHE A 1 86 ? 1.603 9.791 -3.312 1.00 92.06 86 PHE A CA 1
ATOM 671 C C . PHE A 1 86 ? 1.248 8.435 -2.687 1.00 92.06 86 PHE A C 1
ATOM 673 O O . PHE A 1 86 ? 0.875 8.385 -1.515 1.00 92.06 86 PHE A O 1
ATOM 680 N N . GLN A 1 87 ? 1.414 7.328 -3.425 1.00 93.50 87 GLN A N 1
ATOM 681 C CA . GLN A 1 87 ? 1.118 5.992 -2.900 1.00 93.50 87 GLN A CA 1
ATOM 682 C C . GLN A 1 87 ? 1.937 5.691 -1.637 1.00 93.50 87 GLN A C 1
ATOM 684 O O . GLN A 1 87 ? 1.387 5.266 -0.623 1.00 93.50 87 GLN A O 1
ATOM 689 N N . LEU A 1 88 ? 3.248 5.932 -1.677 1.00 93.94 88 LEU A N 1
ATOM 690 C CA . LEU A 1 88 ? 4.143 5.661 -0.554 1.00 93.94 88 LEU A CA 1
ATOM 691 C C . LEU A 1 88 ? 3.837 6.562 0.645 1.00 93.94 88 LEU A C 1
ATOM 693 O O . LEU A 1 88 ? 3.808 6.074 1.771 1.00 93.94 88 LEU A O 1
ATOM 697 N N . ALA A 1 89 ? 3.545 7.844 0.425 1.00 95.56 89 ALA A N 1
ATOM 698 C CA . ALA A 1 89 ? 3.168 8.759 1.498 1.00 95.56 89 ALA A CA 1
ATOM 699 C C . ALA A 1 89 ? 1.891 8.292 2.216 1.00 95.56 89 ALA A C 1
ATOM 701 O O . ALA A 1 89 ? 1.851 8.232 3.447 1.00 95.56 89 ALA A O 1
ATOM 702 N N . VAL A 1 90 ? 0.866 7.890 1.458 1.00 96.25 90 VAL A N 1
ATOM 703 C CA . VAL A 1 90 ? -0.381 7.372 2.032 1.00 96.25 90 VAL A CA 1
ATOM 704 C C . VAL A 1 90 ? -0.157 6.043 2.751 1.00 96.25 90 VAL A C 1
ATOM 706 O O . VAL A 1 90 ? -0.701 5.855 3.837 1.00 96.25 90 VAL A O 1
ATOM 709 N N . LEU A 1 91 ? 0.665 5.136 2.212 1.00 95.31 91 LEU A N 1
ATOM 710 C CA . LEU A 1 91 ? 0.998 3.880 2.893 1.00 95.31 91 LEU A CA 1
ATOM 711 C C . LEU A 1 91 ? 1.775 4.120 4.193 1.00 95.31 91 LEU A C 1
ATOM 713 O O . LEU A 1 91 ? 1.476 3.469 5.191 1.00 95.31 91 LEU A O 1
ATOM 717 N N . ALA A 1 92 ? 2.711 5.073 4.222 1.00 95.94 92 ALA A N 1
ATOM 718 C CA . ALA A 1 92 ? 3.425 5.450 5.443 1.00 95.94 92 ALA A CA 1
ATOM 719 C C . ALA A 1 92 ? 2.460 5.973 6.518 1.00 95.94 92 ALA A C 1
ATOM 721 O O . ALA A 1 92 ? 2.478 5.498 7.654 1.00 95.94 92 ALA A O 1
ATOM 722 N N . LEU A 1 93 ? 1.563 6.896 6.150 1.00 95.62 93 LEU A N 1
ATOM 723 C CA . LEU A 1 93 ? 0.517 7.387 7.052 1.00 95.62 93 LEU A CA 1
ATOM 724 C C . LEU A 1 93 ? -0.419 6.260 7.499 1.00 95.62 93 LEU A C 1
ATOM 726 O O . LEU A 1 93 ? -0.774 6.173 8.674 1.00 95.62 93 LEU A O 1
ATOM 730 N N . GLY A 1 94 ? -0.775 5.364 6.580 1.00 94.25 94 GLY A N 1
ATOM 731 C CA . GLY A 1 94 ? -1.559 4.173 6.859 1.00 94.25 94 GLY A CA 1
ATOM 732 C C . GLY A 1 94 ? -0.890 3.290 7.907 1.00 94.25 94 GLY A C 1
ATOM 733 O O . GLY A 1 94 ? -1.548 2.920 8.869 1.00 94.25 94 GLY A O 1
ATOM 734 N N . ILE A 1 95 ? 0.414 3.010 7.801 1.00 95.62 95 ILE A N 1
ATOM 735 C CA . ILE A 1 95 ? 1.147 2.198 8.792 1.00 95.62 95 ILE A CA 1
ATOM 736 C C . ILE A 1 95 ? 1.032 2.820 10.183 1.00 95.62 95 ILE A C 1
ATOM 738 O O . ILE A 1 95 ? 0.768 2.108 11.150 1.00 95.62 95 ILE A O 1
ATOM 742 N N . VAL A 1 96 ? 1.172 4.143 10.281 1.00 94.50 96 VAL A N 1
ATOM 743 C CA . VAL A 1 96 ? 1.052 4.866 11.549 1.00 94.50 96 VAL A CA 1
ATOM 744 C C . VAL A 1 96 ? -0.364 4.732 12.116 1.00 94.50 96 VAL A C 1
ATOM 746 O O . VAL A 1 96 ? -0.537 4.281 13.248 1.00 94.50 96 VAL A O 1
ATOM 749 N N . VAL A 1 97 ? -1.393 5.058 11.327 1.00 92.88 97 VAL A N 1
ATOM 750 C CA . VAL A 1 97 ? -2.802 4.991 11.758 1.00 92.88 97 VAL A CA 1
ATOM 751 C C . VAL A 1 97 ? -3.197 3.566 12.145 1.00 92.88 97 VAL A C 1
ATOM 753 O O . VAL A 1 97 ? -3.785 3.350 13.206 1.00 92.88 97 VAL A O 1
ATOM 756 N N . VAL A 1 98 ? -2.848 2.589 11.311 1.00 92.25 98 VAL A N 1
ATOM 757 C CA . VAL A 1 98 ? -3.146 1.170 11.515 1.00 92.25 98 VAL A CA 1
ATOM 758 C C . VAL A 1 98 ? -2.408 0.629 12.733 1.00 92.25 98 VAL A C 1
ATOM 760 O O . VAL A 1 98 ? -3.040 0.012 13.591 1.00 92.25 98 VAL A O 1
ATOM 763 N N . GLY A 1 99 ? -1.116 0.927 12.868 1.00 90.38 99 GLY A N 1
ATOM 764 C CA . GLY A 1 99 ? -0.302 0.539 14.017 1.00 90.38 99 GLY A CA 1
ATOM 765 C C . GLY A 1 99 ? -0.878 1.068 15.329 1.00 90.38 99 GLY A C 1
ATOM 766 O O . GLY A 1 99 ? -1.131 0.292 16.250 1.00 90.38 99 GLY A O 1
ATOM 767 N N . PHE A 1 100 ? -1.203 2.362 15.395 1.00 89.88 100 PHE A N 1
ATOM 768 C CA . PHE A 1 100 ? -1.858 2.933 16.574 1.00 89.88 100 PHE A CA 1
ATOM 769 C C . PHE A 1 100 ? -3.247 2.337 16.825 1.00 89.88 100 PHE A C 1
ATOM 771 O O . PHE A 1 100 ? -3.611 2.077 17.974 1.00 89.88 100 PHE A O 1
ATOM 778 N N . SER A 1 101 ? -4.029 2.091 15.771 1.00 87.75 101 SER A N 1
ATOM 779 C CA . SER A 1 101 ? -5.368 1.509 15.903 1.00 87.75 101 SER A CA 1
ATOM 780 C C . SER A 1 101 ? -5.358 0.074 16.429 1.00 87.75 101 SER A C 1
ATOM 782 O O . SER A 1 101 ? -6.305 -0.323 17.106 1.00 87.75 101 SER A O 1
ATOM 784 N N . ALA A 1 102 ? -4.299 -0.687 16.136 1.00 84.75 102 ALA A N 1
ATOM 785 C CA . ALA A 1 102 ? -4.130 -2.068 16.572 1.00 84.75 102 ALA A CA 1
ATOM 786 C C . ALA A 1 102 ? -3.748 -2.170 18.059 1.00 84.75 102 ALA A C 1
ATOM 788 O O . ALA A 1 102 ? -4.069 -3.171 18.702 1.00 84.75 102 ALA A O 1
ATOM 789 N N . LEU A 1 103 ? -3.102 -1.132 18.605 1.00 85.75 103 LEU A N 1
ATOM 790 C CA . LEU A 1 103 ? -2.746 -1.030 20.025 1.00 85.75 103 LEU A CA 1
ATOM 791 C C . LEU A 1 103 ? -3.910 -0.532 20.897 1.00 85.75 103 LEU A C 1
ATOM 793 O O . LEU A 1 103 ? -3.938 -0.794 22.099 1.00 85.75 103 LEU A O 1
ATOM 797 N N . LYS A 1 104 ? -4.886 0.174 20.315 1.00 85.06 104 LYS A N 1
ATOM 798 C CA . LYS A 1 104 ? -6.062 0.674 21.041 1.00 85.06 104 LYS A CA 1
ATOM 799 C C . LYS A 1 104 ? -7.171 -0.378 21.135 1.00 85.06 104 LYS A C 1
ATOM 801 O O . LYS A 1 104 ? -7.515 -1.040 20.160 1.00 85.06 104 LYS A O 1
ATOM 806 N N . ALA A 1 105 ? -7.821 -0.455 22.300 1.00 76.38 105 ALA A N 1
ATOM 807 C CA . ALA A 1 105 ? -9.005 -1.300 22.501 1.00 76.38 105 ALA A CA 1
ATOM 808 C C . ALA A 1 105 ? -10.203 -0.846 21.641 1.00 76.38 105 ALA A C 1
ATOM 810 O O . ALA A 1 105 ? -10.978 -1.657 21.128 1.00 76.38 105 ALA A O 1
ATOM 811 N N . GLN A 1 106 ? -10.341 0.467 21.451 1.00 77.31 106 GLN A N 1
ATOM 812 C CA . GLN A 1 106 ? -11.425 1.102 20.710 1.00 77.31 106 GLN A CA 1
ATOM 813 C C . GLN A 1 106 ? -10.824 2.096 19.709 1.00 77.31 106 GLN A C 1
ATOM 815 O O . GLN A 1 106 ? -10.105 3.017 20.092 1.00 77.31 106 GLN A O 1
ATOM 820 N N . THR A 1 107 ? -11.142 1.911 18.429 1.00 80.88 107 THR A N 1
ATOM 821 C CA . THR A 1 107 ? -10.795 2.840 17.347 1.00 80.88 107 THR A CA 1
ATOM 822 C C . THR A 1 107 ? -12.078 3.220 16.622 1.00 80.88 107 THR A C 1
ATOM 824 O O . THR A 1 107 ? -12.914 2.353 16.350 1.00 80.88 107 THR A O 1
ATOM 827 N N . SER A 1 108 ? -12.231 4.509 16.311 1.00 86.75 108 SER A N 1
ATOM 828 C CA . SER A 1 108 ? -13.378 5.021 15.562 1.00 86.75 108 SER A CA 1
ATOM 829 C C . SER A 1 108 ? -13.498 4.323 14.205 1.00 86.75 108 SER A C 1
ATOM 831 O O . SER A 1 108 ? -12.541 4.279 13.428 1.00 86.75 108 SER A O 1
ATOM 833 N N . LYS A 1 109 ? -14.696 3.803 13.906 1.00 86.62 109 LYS A N 1
ATOM 834 C CA . LYS A 1 109 ? -15.002 3.192 12.603 1.00 86.62 109 LYS A CA 1
ATOM 835 C C . LYS A 1 109 ? -14.812 4.188 11.458 1.00 86.62 109 LYS A C 1
ATOM 837 O O . LYS A 1 109 ? -14.341 3.791 10.399 1.00 86.62 109 LYS A O 1
ATOM 842 N N . VAL A 1 110 ? -15.111 5.468 11.693 1.00 90.62 110 VAL A N 1
ATOM 843 C CA . VAL A 1 110 ? -14.930 6.539 10.701 1.00 90.62 110 VAL A CA 1
ATOM 844 C C . VAL A 1 110 ? -13.453 6.690 10.347 1.00 90.62 110 VAL A C 1
ATOM 846 O O . VAL A 1 110 ? -13.113 6.678 9.174 1.00 90.62 110 VAL A O 1
ATOM 849 N N . THR A 1 111 ? -12.557 6.719 11.339 1.00 88.88 111 THR A N 1
ATOM 850 C CA . THR A 1 111 ? -11.107 6.824 11.097 1.00 88.88 111 THR A CA 1
ATOM 851 C C . THR A 1 111 ? -10.575 5.653 10.269 1.00 88.88 111 THR A C 1
ATOM 853 O O . THR A 1 111 ? -9.807 5.865 9.333 1.00 88.88 111 THR A O 1
ATOM 856 N N . LEU A 1 112 ? -11.001 4.421 10.578 1.00 89.94 112 LEU A N 1
ATOM 857 C CA . LEU A 1 112 ? -10.601 3.239 9.807 1.00 89.94 112 LEU A CA 1
ATOM 858 C C . LEU A 1 112 ? -11.171 3.259 8.384 1.00 89.94 112 LEU A C 1
ATOM 860 O O . LEU A 1 112 ? -10.458 2.913 7.449 1.00 89.94 112 LEU A O 1
ATOM 864 N N . ALA A 1 113 ? -12.418 3.701 8.206 1.00 92.56 113 ALA A N 1
ATOM 865 C CA . ALA A 1 113 ? -13.040 3.824 6.890 1.00 92.56 113 ALA A CA 1
ATOM 866 C C . ALA A 1 113 ? -12.357 4.897 6.026 1.00 92.56 113 ALA A C 1
ATOM 868 O O . ALA A 1 113 ? -12.069 4.647 4.858 1.00 92.56 113 ALA A O 1
ATOM 869 N N . THR A 1 114 ? -12.026 6.060 6.596 1.00 94.56 114 THR A N 1
ATOM 870 C CA . THR A 1 114 ? -11.264 7.105 5.896 1.00 94.56 114 THR A CA 1
ATOM 871 C C . THR A 1 114 ? -9.872 6.608 5.509 1.00 94.56 114 THR A C 1
ATOM 873 O O . THR A 1 114 ? -9.432 6.834 4.385 1.00 94.56 114 THR A O 1
ATOM 876 N N . CYS A 1 115 ? -9.196 5.881 6.406 1.00 93.75 115 CYS A N 1
ATOM 877 C CA . CYS A 1 115 ? -7.911 5.252 6.105 1.00 93.75 115 CYS A CA 1
ATOM 878 C C . CYS A 1 115 ? -8.039 4.236 4.959 1.00 93.75 115 CYS A C 1
ATOM 880 O O . CYS A 1 115 ? -7.237 4.270 4.030 1.00 93.75 115 CYS A O 1
ATOM 882 N N . ALA A 1 116 ? -9.083 3.400 4.968 1.00 94.06 116 ALA A N 1
ATOM 883 C CA . ALA A 1 116 ? -9.372 2.457 3.887 1.00 94.06 116 ALA A CA 1
ATOM 884 C C . ALA A 1 116 ? -9.565 3.159 2.544 1.00 94.06 116 ALA A C 1
ATOM 886 O O . ALA A 1 116 ? -8.929 2.780 1.565 1.00 94.06 116 ALA A O 1
ATOM 887 N N . ALA A 1 117 ? -10.389 4.206 2.505 1.00 95.56 117 ALA A N 1
ATOM 888 C CA . ALA A 1 117 ? -10.630 4.971 1.289 1.00 95.56 117 ALA A CA 1
ATOM 889 C C . ALA A 1 117 ? -9.334 5.597 0.750 1.00 95.56 117 ALA A C 1
ATOM 891 O O . ALA A 1 117 ? -9.031 5.459 -0.433 1.00 95.56 117 ALA A O 1
ATOM 892 N N . ALA A 1 118 ? -8.532 6.218 1.621 1.00 95.69 118 ALA A N 1
ATOM 893 C CA . ALA A 1 118 ? -7.250 6.801 1.236 1.00 95.69 118 ALA A CA 1
ATOM 894 C C . ALA A 1 118 ? -6.284 5.745 0.673 1.00 95.69 118 ALA A C 1
ATOM 896 O O . ALA A 1 118 ? -5.681 5.960 -0.376 1.00 95.69 118 ALA A O 1
ATOM 897 N N . VAL A 1 119 ? -6.177 4.584 1.329 1.00 95.44 119 VAL A N 1
ATOM 898 C CA . VAL A 1 119 ? -5.329 3.471 0.877 1.00 95.44 119 VAL A CA 1
ATOM 899 C C . VAL A 1 119 ? -5.795 2.920 -0.470 1.00 95.44 119 VAL A C 1
ATOM 901 O O . VAL A 1 119 ? -4.963 2.653 -1.330 1.00 95.44 119 VAL A O 1
ATOM 904 N N . VAL A 1 120 ? -7.105 2.792 -0.695 1.00 94.56 120 VAL A N 1
ATOM 905 C CA . VAL A 1 120 ? -7.643 2.359 -1.994 1.00 94.56 120 VAL A CA 1
ATOM 906 C C . VAL A 1 120 ? -7.268 3.352 -3.094 1.00 94.56 120 VAL A C 1
ATOM 908 O O . VAL A 1 120 ? -6.789 2.935 -4.145 1.00 94.56 120 VAL A O 1
ATOM 911 N N . ILE A 1 121 ? -7.416 4.658 -2.852 1.00 95.31 121 ILE A N 1
ATOM 912 C CA . ILE A 1 121 ? -7.021 5.695 -3.819 1.00 95.31 121 ILE A CA 1
ATOM 913 C C . ILE A 1 121 ? -5.514 5.626 -4.097 1.00 95.31 121 ILE A C 1
ATOM 915 O O . ILE A 1 121 ? -5.095 5.691 -5.248 1.00 95.31 121 ILE A O 1
ATOM 919 N N . ALA A 1 122 ? -4.693 5.437 -3.065 1.00 93.88 122 ALA A N 1
ATOM 920 C CA . ALA A 1 122 ? -3.249 5.277 -3.207 1.00 93.88 122 ALA A CA 1
ATOM 921 C C . ALA A 1 122 ? -2.861 4.045 -4.038 1.00 93.88 122 ALA A C 1
ATOM 923 O O . ALA A 1 122 ? -2.002 4.146 -4.915 1.00 93.88 122 ALA A O 1
ATOM 924 N N . GLU A 1 123 ? -3.507 2.901 -3.805 1.00 93.50 123 GLU A N 1
ATOM 925 C CA . GLU A 1 123 ? -3.291 1.692 -4.600 1.00 93.50 123 GLU A CA 1
ATOM 926 C C . GLU A 1 123 ? -3.696 1.909 -6.062 1.00 93.50 123 GLU A C 1
ATOM 928 O O . GLU A 1 123 ? -2.940 1.543 -6.961 1.00 93.50 123 GLU A O 1
ATOM 933 N N . LEU A 1 124 ? -4.830 2.569 -6.321 1.00 91.12 124 LEU A N 1
ATOM 934 C CA . LEU A 1 124 ? -5.262 2.912 -7.680 1.00 91.12 124 LEU A CA 1
ATOM 935 C C . LEU A 1 124 ? -4.257 3.834 -8.382 1.00 91.12 124 LEU A C 1
ATOM 937 O O . LEU A 1 124 ? -3.853 3.541 -9.507 1.00 91.12 124 LEU A O 1
ATOM 941 N N . SER A 1 125 ? -3.779 4.880 -7.707 1.00 90.31 125 SER A N 1
ATOM 942 C CA . SER A 1 125 ? -2.711 5.754 -8.211 1.00 90.31 125 SER A CA 1
ATOM 943 C C . SER A 1 125 ? -1.441 4.968 -8.552 1.00 90.31 125 SER A C 1
ATOM 945 O O . SER A 1 125 ? -0.850 5.151 -9.617 1.00 90.31 125 SER A O 1
ATOM 947 N N . GLY A 1 126 ? -1.047 4.031 -7.686 1.00 86.94 126 GLY A N 1
ATOM 948 C CA . GLY A 1 126 ? 0.088 3.140 -7.921 1.00 86.94 126 GLY A CA 1
ATOM 949 C C . GLY A 1 126 ? -0.085 2.233 -9.142 1.00 86.94 126 GLY A C 1
ATOM 950 O O . GLY A 1 126 ? 0.877 2.001 -9.874 1.00 86.94 126 GLY A O 1
ATOM 951 N N . ARG A 1 127 ? -1.306 1.738 -9.387 1.00 86.50 127 ARG A N 1
ATOM 952 C CA . ARG A 1 127 ? -1.657 0.896 -10.546 1.00 86.50 127 ARG A CA 1
ATOM 953 C C . ARG A 1 127 ? -1.663 1.696 -11.843 1.00 86.50 127 ARG A C 1
ATOM 955 O O . ARG A 1 127 ? -1.142 1.207 -12.840 1.00 86.50 127 ARG A O 1
ATOM 962 N N . ILE A 1 128 ? -2.193 2.916 -11.812 1.00 85.00 128 ILE A N 1
ATOM 963 C CA . ILE A 1 128 ? -2.177 3.845 -12.948 1.00 85.00 128 ILE A CA 1
ATOM 964 C C . ILE A 1 128 ? -0.736 4.093 -13.408 1.00 85.00 128 ILE A C 1
ATOM 966 O O . ILE A 1 128 ? -0.446 3.947 -14.595 1.00 85.00 128 ILE A O 1
ATOM 970 N N . ALA A 1 129 ? 0.171 4.356 -12.464 1.00 84.19 129 ALA A N 1
ATOM 971 C CA . ALA A 1 129 ? 1.592 4.488 -12.752 1.00 84.19 129 ALA A CA 1
ATOM 972 C C . ALA A 1 129 ? 2.220 3.176 -13.237 1.00 84.19 129 ALA A C 1
ATOM 974 O O . ALA A 1 129 ? 2.813 3.122 -14.305 1.00 84.19 129 ALA A O 1
ATOM 975 N N . PHE A 1 130 ? 2.054 2.072 -12.510 1.00 80.81 130 PHE A N 1
ATOM 976 C CA . PHE A 1 130 ? 2.684 0.808 -12.899 1.00 80.81 130 PHE A CA 1
ATOM 977 C C . PHE A 1 130 ? 2.333 0.358 -14.326 1.00 80.81 130 PHE A C 1
ATOM 979 O O . PHE A 1 130 ? 3.205 -0.071 -15.078 1.00 80.81 130 PHE A O 1
ATOM 986 N N . TYR A 1 131 ? 1.062 0.489 -14.709 1.00 78.12 131 TYR A N 1
ATOM 987 C CA . TYR A 1 131 ? 0.587 0.054 -16.017 1.00 78.12 131 TYR A CA 1
ATOM 988 C C . TYR A 1 131 ? 0.642 1.145 -17.095 1.00 78.12 131 TYR A C 1
ATOM 990 O O . TYR A 1 131 ? 0.262 0.857 -18.226 1.00 78.12 131 TYR A O 1
ATOM 998 N N . ASN A 1 132 ? 1.124 2.358 -16.786 1.00 78.12 132 ASN A N 1
ATOM 999 C CA . ASN A 1 132 ? 1.104 3.506 -17.704 1.00 78.12 132 ASN A CA 1
ATOM 1000 C C . ASN A 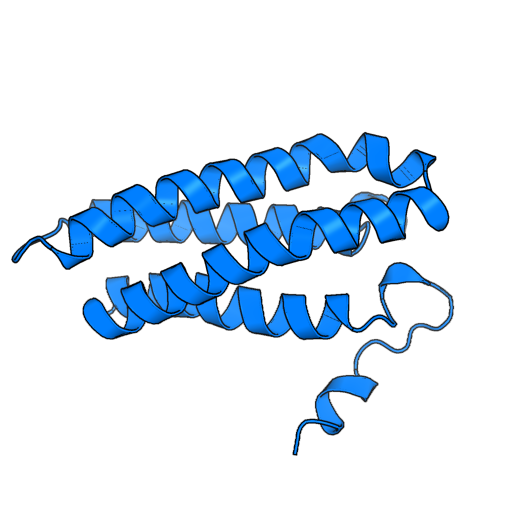1 132 ? -0.293 3.772 -18.293 1.00 78.12 132 ASN A C 1
ATOM 1002 O O . ASN A 1 132 ? -0.429 4.080 -19.475 1.00 78.12 132 ASN A O 1
ATOM 1006 N N . LEU A 1 133 ? -1.352 3.637 -17.484 1.00 74.50 133 LEU A N 1
ATOM 1007 C CA . LEU A 1 133 ? -2.734 3.661 -17.992 1.00 74.50 133 LEU A CA 1
ATOM 1008 C C . LEU A 1 133 ? -3.121 4.997 -18.642 1.00 74.50 133 LEU A C 1
ATOM 1010 O O . LEU A 1 133 ? -4.037 5.021 -19.454 1.00 74.50 133 LEU A O 1
ATOM 1014 N N . TRP A 1 134 ? -2.426 6.094 -18.325 1.00 71.69 134 TRP A N 1
ATOM 1015 C CA . TRP A 1 134 ? -2.646 7.398 -18.964 1.00 71.69 134 TRP A CA 1
ATOM 1016 C C . TRP A 1 134 ? -2.072 7.502 -20.380 1.00 71.69 134 TRP A C 1
ATOM 1018 O O . TRP A 1 134 ? -2.478 8.382 -21.129 1.00 71.69 134 TRP A O 1
ATOM 1028 N N . HIS A 1 135 ? -1.121 6.637 -20.740 1.00 64.62 135 HIS A N 1
ATOM 1029 C CA . HIS A 1 135 ? -0.478 6.631 -22.055 1.00 64.62 135 HIS A CA 1
ATOM 1030 C C . HIS A 1 135 ? -1.174 5.666 -23.028 1.00 64.62 135 HIS A C 1
ATOM 1032 O O . HIS A 1 135 ? -0.826 5.596 -24.206 1.00 64.62 135 HIS A O 1
ATOM 1038 N N . ILE A 1 136 ? -2.165 4.911 -22.544 1.00 63.22 136 ILE A N 1
ATOM 1039 C CA . ILE A 1 136 ? -3.029 4.090 -23.387 1.00 63.22 136 ILE A CA 1
ATOM 1040 C C . ILE A 1 136 ? -4.037 5.032 -24.049 1.00 63.22 136 ILE A C 1
ATOM 1042 O O . ILE A 1 136 ? -5.142 5.243 -23.552 1.00 63.22 136 ILE A O 1
ATOM 1046 N N . THR A 1 137 ? -3.631 5.642 -25.159 1.00 54.56 137 THR A N 1
ATOM 1047 C CA . THR A 1 137 ? -4.564 6.289 -26.080 1.00 54.56 137 THR A CA 1
ATOM 1048 C C . THR A 1 137 ? -5.363 5.187 -26.767 1.00 54.56 137 THR A C 1
ATOM 1050 O O . THR A 1 137 ? -4.776 4.335 -27.438 1.00 54.56 137 THR A O 1
ATOM 1053 N N . MET A 1 138 ? -6.674 5.170 -26.529 1.00 51.03 138 MET A N 1
ATOM 1054 C CA . MET A 1 138 ? -7.630 4.338 -27.269 1.00 51.03 138 MET A CA 1
ATOM 1055 C C . MET A 1 138 ? -7.625 4.730 -28.746 1.00 51.03 138 MET A C 1
ATOM 1057 O O . MET A 1 138 ? -7.560 5.954 -29.009 1.00 51.03 138 MET A O 1
#